Protein AF-X1FHC7-F1 (afdb_monomer_lite)

Radius of gyration: 17.73 Å; chains: 1; bounding box: 40×31×59 Å

pLDDT: mean 90.43, std 9.81, range [46.28, 97.62]

Sequence (120 aa):
MEGYITETAITAEEALDKCEDRKFNVAIVDLKLPRKDGIWLLEKLNEIKSKIPVIIITNHPSIETAVQSIKKGAYDYLTKPVNFEELGLIIKKIIERQTLIAENILLRKQLKDKYSPKNI

InterPro domains:
  IPR001789 Signal transduction response regulator, receiver domain [PF00072] (2-88)
  IPR001789 Signal transduction response regulator, receiver domain [PS50110] (1-95)
  IPR001789 Signal transduction response regulator, receiver domain [SM00448] (1-91)
  IPR011006 CheY-like superfamily [SSF52172] (2-112)
  IPR050595 Bacterial response regulator [PTHR44591] (2-99)

Organism: NCBI:txid412755

Structure (mmCIF, N/CA/C/O backbone):
data_AF-X1FHC7-F1
#
_entry.id   AF-X1FHC7-F1
#
loop_
_atom_site.group_PDB
_atom_site.id
_atom_site.type_symbol
_atom_site.label_atom_id
_atom_site.label_alt_id
_atom_site.label_comp_id
_atom_site.label_asym_id
_atom_site.label_entity_id
_atom_site.label_seq_id
_atom_site.pdbx_PDB_ins_code
_atom_site.Cartn_x
_atom_site.Cartn_y
_atom_site.Cartn_z
_atom_site.occupancy
_atom_site.B_iso_or_equiv
_atom_site.auth_seq_id
_atom_site.auth_comp_id
_atom_site.auth_asym_id
_atom_site.auth_atom_id
_atom_site.pdbx_PDB_model_num
ATOM 1 N N . MET A 1 1 ? 0.853 -15.906 1.267 1.00 57.03 1 MET A N 1
ATOM 2 C CA . MET A 1 1 ? -0.514 -15.331 1.246 1.00 57.03 1 MET A CA 1
ATOM 3 C C . MET A 1 1 ? -1.543 -16.242 1.912 1.00 57.03 1 MET A C 1
ATOM 5 O O . MET A 1 1 ? -2.714 -15.890 1.929 1.00 57.03 1 MET A O 1
ATOM 9 N N . GLU A 1 2 ? -1.140 -17.374 2.499 1.00 53.91 2 GLU A N 1
ATOM 10 C CA . GLU A 1 2 ? -2.043 -18.158 3.343 1.00 53.91 2 GLU A CA 1
ATOM 11 C C . GLU A 1 2 ? -2.536 -17.293 4.513 1.00 53.91 2 GLU A C 1
ATOM 13 O O . GLU A 1 2 ? -1.742 -16.619 5.168 1.00 53.91 2 GLU A O 1
ATOM 18 N N . GLY A 1 3 ? -3.855 -17.256 4.712 1.00 76.81 3 GLY A N 1
ATOM 19 C CA . GLY A 1 3 ? -4.499 -16.519 5.803 1.00 76.81 3 GLY A CA 1
ATOM 20 C C . GLY A 1 3 ? -5.039 -15.123 5.469 1.00 76.81 3 GLY A C 1
ATOM 21 O O . GLY A 1 3 ? -5.684 -14.534 6.332 1.00 76.81 3 GLY A O 1
ATOM 22 N N . TYR A 1 4 ? -4.849 -14.598 4.251 1.00 85.69 4 TYR A N 1
ATOM 23 C CA . TYR A 1 4 ? -5.435 -13.314 3.834 1.00 85.69 4 TYR A CA 1
ATOM 24 C C . TYR A 1 4 ? -6.478 -13.492 2.731 1.00 85.69 4 TYR A C 1
ATOM 26 O O . TYR A 1 4 ? -6.286 -14.275 1.803 1.00 85.69 4 TYR A O 1
ATOM 34 N N . ILE A 1 5 ? -7.561 -12.717 2.808 1.00 91.38 5 ILE A N 1
ATOM 35 C CA . ILE A 1 5 ? -8.520 -12.578 1.710 1.00 91.38 5 ILE A CA 1
ATOM 36 C C . ILE A 1 5 ? -7.916 -11.599 0.707 1.00 91.38 5 ILE A C 1
ATOM 38 O O . ILE A 1 5 ? -7.560 -10.478 1.073 1.00 91.38 5 ILE A O 1
ATOM 42 N N . THR A 1 6 ? -7.777 -12.027 -0.543 1.00 92.56 6 THR A N 1
ATOM 43 C CA . THR A 1 6 ? -7.182 -11.218 -1.604 1.00 92.56 6 THR A CA 1
ATOM 44 C C . THR A 1 6 ? -8.180 -10.978 -2.723 1.00 92.56 6 THR A C 1
ATOM 46 O O . THR A 1 6 ? -8.975 -11.844 -3.083 1.00 92.56 6 THR A O 1
ATOM 49 N N . GLU A 1 7 ? -8.106 -9.785 -3.297 1.00 95.19 7 GLU A N 1
ATOM 50 C CA . GLU A 1 7 ? -8.741 -9.459 -4.565 1.00 95.19 7 GLU A CA 1
ATOM 51 C C . GLU A 1 7 ? -7.667 -8.932 -5.512 1.00 95.19 7 GLU A C 1
ATOM 53 O O . GLU A 1 7 ? -6.666 -8.356 -5.083 1.00 95.19 7 GLU A O 1
ATOM 58 N N . THR A 1 8 ? -7.857 -9.164 -6.807 1.00 95.38 8 THR A N 1
ATOM 59 C CA . THR A 1 8 ? -6.927 -8.715 -7.847 1.00 95.38 8 THR A CA 1
ATOM 60 C C . THR A 1 8 ? -7.607 -7.688 -8.731 1.00 95.38 8 THR A C 1
ATOM 62 O O . THR A 1 8 ? -8.821 -7.733 -8.895 1.00 95.38 8 THR A O 1
ATOM 65 N N . ALA A 1 9 ? -6.840 -6.759 -9.284 1.00 94.81 9 ALA A N 1
ATOM 66 C CA . ALA A 1 9 ? -7.297 -5.818 -10.296 1.00 94.81 9 ALA A CA 1
ATOM 67 C C . ALA A 1 9 ? -6.212 -5.714 -11.368 1.00 94.81 9 ALA A C 1
ATOM 69 O O . ALA A 1 9 ? -5.021 -5.723 -11.045 1.00 94.81 9 ALA A O 1
ATOM 70 N N . ILE A 1 10 ? -6.614 -5.651 -12.635 1.00 93.06 10 ILE A N 1
ATOM 71 C CA . ILE A 1 10 ? -5.680 -5.592 -13.771 1.00 93.06 10 ILE A CA 1
ATOM 72 C C . ILE A 1 10 ? -5.442 -4.162 -14.269 1.00 93.06 10 ILE A C 1
ATOM 74 O O . ILE A 1 10 ? -4.482 -3.917 -15.003 1.00 93.06 10 ILE A O 1
ATOM 78 N N . THR A 1 11 ? -6.288 -3.211 -13.866 1.00 93.31 11 THR A N 1
ATOM 79 C CA . THR A 1 11 ? -6.141 -1.783 -14.169 1.00 93.31 11 THR A CA 1
ATOM 80 C C . THR A 1 11 ? -6.257 -0.931 -12.910 1.00 93.31 11 THR A C 1
ATOM 82 O O . THR A 1 11 ? -6.770 -1.370 -11.879 1.00 93.31 11 THR A O 1
ATOM 85 N N . ALA A 1 12 ? -5.771 0.309 -12.995 1.00 93.12 12 ALA A N 1
ATOM 86 C CA . ALA A 1 12 ? -5.884 1.259 -11.895 1.00 93.12 12 ALA A CA 1
ATOM 87 C C . ALA A 1 12 ? -7.349 1.622 -11.610 1.00 93.12 12 ALA A C 1
ATOM 89 O O . ALA A 1 12 ? -7.726 1.775 -10.455 1.00 93.12 12 ALA A O 1
ATOM 90 N N . GLU A 1 13 ? -8.171 1.724 -12.654 1.00 93.44 13 GLU A N 1
ATOM 91 C CA . GLU A 1 13 ? -9.596 2.031 -12.550 1.00 93.44 13 GLU A CA 1
ATOM 92 C C . GLU A 1 13 ? -10.356 0.921 -11.812 1.00 93.44 13 GLU A C 1
ATOM 94 O O . GLU A 1 13 ? -11.043 1.206 -10.839 1.00 93.44 13 GLU A O 1
ATOM 99 N N . GLU A 1 14 ? -10.137 -0.350 -12.172 1.00 94.62 14 GLU A N 1
ATOM 100 C CA . GLU A 1 14 ? -10.765 -1.482 -11.475 1.00 94.62 14 GLU A CA 1
ATOM 101 C C . GLU A 1 14 ? -10.351 -1.539 -9.994 1.00 94.62 14 GLU A C 1
ATOM 103 O O . GLU A 1 14 ? -11.154 -1.876 -9.123 1.00 94.62 14 GLU A O 1
ATOM 108 N N . ALA A 1 15 ? -9.092 -1.203 -9.689 1.00 94.44 15 ALA A N 1
ATOM 109 C CA . ALA A 1 15 ? -8.617 -1.140 -8.311 1.00 94.44 15 ALA A CA 1
ATOM 110 C C . ALA A 1 15 ? -9.332 -0.042 -7.506 1.00 94.44 15 ALA A C 1
ATOM 112 O O . ALA A 1 15 ? -9.651 -0.260 -6.336 1.00 94.44 15 ALA A O 1
ATOM 113 N N . LEU A 1 16 ? -9.589 1.118 -8.121 1.00 93.12 16 LEU A N 1
ATOM 114 C CA . LEU A 1 16 ? -10.313 2.222 -7.491 1.00 93.12 16 LEU A CA 1
ATOM 115 C C . LEU A 1 16 ? -11.778 1.860 -7.248 1.00 93.12 16 LEU A C 1
ATOM 117 O O . LEU A 1 16 ? -12.220 1.994 -6.110 1.00 93.12 16 LEU A O 1
ATOM 121 N N . ASP A 1 17 ? -12.471 1.312 -8.248 1.00 93.88 17 ASP A N 1
ATOM 122 C CA . ASP A 1 17 ? -13.872 0.882 -8.124 1.00 93.88 17 ASP A CA 1
ATOM 123 C C . ASP A 1 17 ? -14.040 -0.094 -6.943 1.00 93.88 17 ASP A C 1
ATOM 125 O O . ASP A 1 17 ? -14.895 0.080 -6.074 1.00 93.88 17 ASP A O 1
ATOM 129 N N . LYS A 1 18 ? -13.136 -1.077 -6.818 1.00 94.62 18 LYS A N 1
ATOM 130 C CA . LYS A 1 18 ? -13.147 -2.016 -5.683 1.00 94.62 18 LYS A CA 1
ATOM 131 C C . LYS A 1 18 ? -12.915 -1.327 -4.341 1.00 94.62 18 LYS A C 1
ATOM 133 O O . LYS A 1 18 ? -13.526 -1.718 -3.346 1.00 94.62 18 LYS A O 1
ATOM 138 N N . CYS A 1 19 ? -12.028 -0.333 -4.287 1.00 92.56 19 CYS A N 1
ATOM 139 C CA . CYS A 1 19 ? -11.729 0.413 -3.061 1.00 92.56 19 CYS A CA 1
ATOM 140 C C . CYS A 1 19 ? -12.854 1.371 -2.638 1.00 92.56 19 CYS A C 1
ATOM 142 O O . CYS A 1 19 ? -12.883 1.784 -1.476 1.00 92.56 19 CYS A O 1
ATOM 144 N N . GLU A 1 20 ? -13.761 1.736 -3.546 1.00 89.31 20 GLU A N 1
ATOM 145 C CA . GLU A 1 20 ? -14.975 2.483 -3.207 1.00 89.31 20 GLU A CA 1
ATOM 146 C C . GLU A 1 20 ? -16.030 1.569 -2.571 1.00 89.31 20 GLU A C 1
ATOM 148 O O . GLU A 1 20 ? -16.624 1.928 -1.549 1.00 89.31 20 GLU A O 1
ATOM 153 N N . ASP A 1 21 ? -16.193 0.358 -3.106 1.00 89.56 21 ASP A N 1
ATOM 154 C CA . ASP A 1 21 ? -17.178 -0.615 -2.626 1.00 89.56 21 ASP A CA 1
ATOM 155 C C . ASP A 1 21 ? -16.755 -1.328 -1.334 1.00 89.56 21 ASP A C 1
ATOM 157 O O . ASP A 1 21 ? -17.592 -1.746 -0.524 1.00 89.56 21 ASP A O 1
ATOM 161 N N . ARG A 1 22 ? -15.446 -1.525 -1.138 1.00 88.81 22 ARG A N 1
ATOM 162 C CA . ARG A 1 22 ? -14.893 -2.366 -0.069 1.00 88.81 22 ARG A CA 1
ATOM 163 C C . ARG A 1 22 ? -13.690 -1.720 0.596 1.00 88.81 22 ARG A C 1
ATOM 165 O O . ARG A 1 22 ? -12.940 -0.947 0.012 1.00 88.81 22 ARG A O 1
ATOM 172 N N . LYS A 1 23 ? -13.470 -2.090 1.857 1.00 90.38 23 LYS A N 1
ATOM 173 C CA . LYS A 1 23 ? -12.281 -1.671 2.603 1.00 90.38 23 LYS A CA 1
ATOM 174 C C . LYS A 1 23 ? -11.176 -2.700 2.455 1.00 90.38 23 LYS A C 1
ATOM 176 O O . LYS A 1 23 ? -11.389 -3.874 2.741 1.00 90.38 23 LYS A O 1
ATOM 181 N N . PHE A 1 24 ? -9.985 -2.220 2.121 1.00 94.19 24 PHE A N 1
ATOM 182 C CA . PHE A 1 24 ? -8.768 -3.019 2.084 1.00 94.19 24 PHE A CA 1
ATOM 183 C C . PHE A 1 24 ? -7.804 -2.577 3.178 1.00 94.19 24 PHE A C 1
ATOM 185 O O . PHE A 1 24 ? -7.687 -1.392 3.491 1.00 94.19 24 PHE A O 1
ATOM 192 N N . ASN A 1 25 ? -7.095 -3.542 3.756 1.00 94.19 25 ASN A N 1
ATOM 193 C CA . ASN A 1 25 ? -6.083 -3.266 4.769 1.00 94.19 25 ASN A CA 1
ATOM 194 C C . ASN A 1 25 ? -4.718 -2.932 4.166 1.00 94.19 25 ASN A C 1
ATOM 196 O O . ASN A 1 25 ? -3.952 -2.195 4.780 1.00 94.19 25 ASN A O 1
ATOM 200 N N . VAL A 1 26 ? -4.409 -3.483 2.993 1.00 95.50 26 VAL A N 1
ATOM 201 C CA . VAL A 1 26 ? -3.148 -3.283 2.274 1.00 95.50 26 VAL A CA 1
ATOM 202 C C . VAL A 1 26 ? -3.445 -3.327 0.782 1.00 95.50 26 VAL A C 1
ATOM 204 O O . VAL A 1 26 ? -4.197 -4.194 0.339 1.00 95.50 26 VAL A O 1
ATOM 207 N N . ALA A 1 27 ? -2.836 -2.430 0.013 1.00 96.50 27 ALA A N 1
ATOM 208 C CA . ALA A 1 27 ? -2.813 -2.501 -1.441 1.00 96.50 27 ALA A CA 1
ATOM 209 C C . ALA A 1 27 ? -1.401 -2.855 -1.912 1.00 96.50 27 ALA A C 1
ATOM 211 O O . ALA A 1 27 ? -0.419 -2.288 -1.438 1.00 96.50 27 ALA A O 1
ATOM 212 N N . ILE A 1 28 ? -1.301 -3.786 -2.855 1.00 96.50 28 ILE A N 1
ATOM 213 C CA . ILE A 1 28 ? -0.045 -4.152 -3.506 1.00 96.50 28 ILE A CA 1
ATOM 214 C C . ILE A 1 28 ? -0.176 -3.744 -4.967 1.00 96.50 28 ILE A C 1
ATOM 216 O O . ILE A 1 28 ? -1.041 -4.259 -5.672 1.00 96.50 28 ILE A O 1
ATOM 220 N N . VAL A 1 29 ? 0.648 -2.799 -5.405 1.00 96.31 29 VAL A N 1
ATOM 221 C CA . VAL A 1 29 ? 0.476 -2.115 -6.690 1.00 96.31 29 VAL A CA 1
ATOM 222 C C . VAL A 1 29 ? 1.732 -2.281 -7.532 1.00 96.31 29 VAL A C 1
ATOM 224 O O . VAL A 1 29 ? 2.835 -2.000 -7.069 1.00 96.31 29 VAL A O 1
ATOM 227 N N . ASP A 1 30 ? 1.573 -2.724 -8.781 1.00 95.50 30 ASP A N 1
ATOM 228 C CA . ASP A 1 30 ? 2.674 -2.666 -9.742 1.00 95.50 30 ASP A CA 1
ATOM 229 C C . ASP A 1 30 ? 2.950 -1.204 -10.116 1.00 95.50 30 ASP A C 1
ATOM 231 O O . ASP A 1 30 ? 2.018 -0.453 -10.405 1.00 95.50 30 ASP A O 1
ATOM 235 N N . LEU A 1 31 ? 4.217 -0.793 -10.138 1.00 94.50 31 LEU A N 1
ATOM 236 C CA . LEU A 1 31 ? 4.607 0.536 -10.606 1.00 94.50 31 LEU A CA 1
ATOM 237 C C . LEU A 1 31 ? 4.196 0.764 -12.068 1.00 94.50 31 LEU A C 1
ATOM 239 O O . LEU A 1 31 ? 3.860 1.879 -12.452 1.00 94.50 31 LEU A O 1
ATOM 243 N N . LYS A 1 32 ? 4.218 -0.280 -12.900 1.00 90.62 32 LYS A N 1
ATOM 244 C CA . LYS A 1 32 ? 3.900 -0.176 -14.323 1.00 90.62 32 LYS A CA 1
ATOM 245 C C . LYS A 1 32 ? 2.558 -0.839 -14.610 1.00 90.62 32 LYS A C 1
ATOM 247 O O . LYS A 1 32 ? 2.492 -2.040 -14.863 1.00 90.62 32 LYS A O 1
ATOM 252 N N . LEU A 1 33 ? 1.493 -0.041 -14.611 1.00 87.38 33 LEU A N 1
ATOM 253 C CA . LEU A 1 33 ? 0.152 -0.494 -14.979 1.00 87.38 33 LEU A CA 1
ATOM 254 C C . LEU A 1 33 ? -0.150 -0.203 -16.459 1.00 87.38 33 LEU A C 1
ATOM 256 O O . LEU A 1 33 ? 0.470 0.665 -17.085 1.00 87.38 33 LEU A O 1
ATOM 260 N N . PRO A 1 34 ? -1.126 -0.904 -17.059 1.00 82.12 34 PRO A N 1
ATOM 261 C CA . PRO A 1 34 ? -1.672 -0.503 -18.346 1.00 82.12 34 PRO A CA 1
ATOM 262 C C . PRO A 1 34 ? -2.287 0.899 -18.239 1.00 82.12 34 PRO A C 1
ATOM 264 O O . PRO A 1 34 ? -3.123 1.145 -17.376 1.00 82.12 34 PRO A O 1
ATOM 267 N N . ARG A 1 35 ? -1.903 1.813 -19.141 1.00 81.56 35 ARG A N 1
ATOM 268 C CA . ARG A 1 35 ? -2.451 3.184 -19.293 1.00 81.56 35 ARG A CA 1
ATOM 269 C C . ARG A 1 35 ? -2.180 4.174 -18.146 1.00 81.56 35 ARG A C 1
ATOM 271 O O . ARG A 1 35 ? -2.293 5.376 -18.385 1.00 81.56 35 ARG A O 1
ATOM 278 N N . LYS A 1 36 ? -1.820 3.717 -16.945 1.00 84.31 36 LYS A N 1
ATOM 279 C CA . LYS A 1 36 ? -1.556 4.548 -15.756 1.00 84.31 36 LYS A CA 1
ATOM 280 C C . LYS A 1 36 ? -0.262 4.125 -15.057 1.00 84.31 36 LYS A C 1
ATOM 282 O O . LYS A 1 36 ? 0.214 3.011 -15.234 1.00 84.31 36 LYS A O 1
ATOM 287 N N . ASP A 1 37 ? 0.297 5.023 -14.257 1.00 89.62 37 ASP A N 1
ATOM 288 C CA . ASP A 1 37 ? 1.446 4.742 -13.387 1.00 89.62 37 ASP A CA 1
ATOM 289 C C . ASP A 1 37 ? 0.948 4.239 -12.016 1.00 89.62 37 ASP A C 1
ATOM 291 O O . ASP A 1 37 ? -0.061 4.726 -11.500 1.00 89.62 37 ASP A O 1
ATOM 295 N N . GLY A 1 38 ? 1.640 3.283 -11.402 1.00 92.56 38 GLY A N 1
ATOM 296 C CA . GLY A 1 38 ? 1.359 2.836 -10.038 1.00 92.56 38 GLY A CA 1
ATOM 297 C C . GLY A 1 38 ? 1.501 3.952 -8.996 1.00 92.56 38 GLY A C 1
ATOM 298 O O . GLY A 1 38 ? 0.759 3.961 -8.015 1.00 92.56 38 GLY A O 1
ATOM 299 N N . ILE A 1 39 ? 2.368 4.947 -9.228 1.00 94.00 39 ILE A N 1
ATOM 300 C CA . ILE A 1 39 ? 2.460 6.148 -8.375 1.00 94.00 39 ILE A CA 1
ATOM 301 C C . ILE A 1 39 ? 1.193 7.002 -8.493 1.00 94.00 39 ILE A C 1
ATOM 303 O O . ILE A 1 39 ? 0.726 7.551 -7.497 1.00 94.00 39 ILE A O 1
ATOM 307 N N . TRP A 1 40 ? 0.593 7.084 -9.682 1.00 95.25 40 TRP A N 1
ATOM 308 C CA . TRP A 1 40 ? -0.684 7.779 -9.855 1.00 95.25 40 TRP A CA 1
ATOM 309 C C . TRP A 1 40 ? -1.800 7.079 -9.066 1.00 95.25 40 TRP A C 1
ATOM 311 O O . TRP A 1 40 ? -2.594 7.737 -8.393 1.00 95.25 40 TRP A O 1
ATOM 321 N N . LEU A 1 41 ? -1.835 5.741 -9.093 1.00 95.38 41 LEU A N 1
ATOM 322 C CA . LEU A 1 41 ? -2.797 4.971 -8.302 1.00 95.38 41 LEU A CA 1
ATOM 323 C C . LEU A 1 41 ? -2.561 5.152 -6.794 1.00 95.38 41 LEU A C 1
ATOM 325 O O . LEU A 1 41 ? -3.518 5.352 -6.054 1.00 95.38 41 LEU A O 1
ATOM 329 N N . LEU A 1 42 ? -1.305 5.146 -6.340 1.00 95.88 42 LEU A N 1
ATOM 330 C CA . LEU A 1 42 ? -0.930 5.451 -4.955 1.00 95.88 42 LEU A CA 1
ATOM 331 C C . LEU A 1 42 ? -1.504 6.795 -4.487 1.00 95.88 42 LEU A C 1
ATOM 333 O O . LEU A 1 42 ? -2.097 6.867 -3.412 1.00 95.88 42 LEU A O 1
ATOM 337 N N . GLU A 1 43 ? -1.346 7.853 -5.285 1.00 94.25 43 GLU A N 1
ATOM 338 C CA . GLU A 1 43 ? -1.892 9.172 -4.951 1.00 94.25 43 GLU A CA 1
ATOM 339 C C . GLU A 1 43 ? -3.414 9.122 -4.802 1.00 94.25 43 GLU A C 1
ATOM 341 O O . GLU A 1 43 ? -3.951 9.621 -3.814 1.00 94.25 43 GLU A O 1
ATOM 346 N N . LYS A 1 44 ? -4.106 8.445 -5.726 1.00 93.94 44 LYS A N 1
ATOM 347 C CA . LYS A 1 44 ? -5.563 8.295 -5.669 1.00 93.94 44 LYS A CA 1
ATOM 348 C C . LYS A 1 44 ? -6.020 7.494 -4.455 1.00 93.94 44 LYS A C 1
ATOM 350 O O . LYS A 1 44 ? -6.928 7.929 -3.756 1.00 93.94 44 LYS A O 1
ATOM 355 N N . LEU A 1 45 ? -5.357 6.385 -4.134 1.00 93.62 45 LEU A N 1
ATOM 356 C CA . LEU A 1 45 ? -5.667 5.584 -2.944 1.00 93.62 45 LEU A CA 1
ATOM 357 C C . LEU A 1 45 ? -5.435 6.359 -1.635 1.00 93.62 45 LEU A C 1
ATOM 359 O O . LEU A 1 45 ? -6.150 6.139 -0.655 1.00 93.62 45 LEU A O 1
ATOM 363 N N . ASN A 1 46 ? -4.488 7.301 -1.621 1.00 90.12 46 ASN A N 1
ATOM 364 C CA . ASN A 1 46 ? -4.237 8.182 -0.479 1.00 90.12 46 ASN A CA 1
ATOM 365 C C . ASN A 1 46 ? -5.294 9.285 -0.302 1.00 90.12 46 ASN A C 1
ATOM 367 O O . ASN A 1 46 ? -5.480 9.775 0.817 1.00 90.12 46 ASN A O 1
ATOM 371 N N . GLU A 1 47 ? -5.993 9.667 -1.373 1.00 90.12 47 GLU A N 1
ATOM 372 C CA . GLU A 1 47 ? -7.123 10.605 -1.331 1.00 90.12 47 GLU A CA 1
ATOM 373 C C . GLU A 1 47 ? -8.399 9.950 -0.765 1.00 90.12 47 GLU A C 1
ATOM 375 O O . GLU A 1 47 ? -9.259 10.642 -0.213 1.00 90.12 47 GLU A O 1
ATOM 380 N N . ILE A 1 48 ? -8.517 8.618 -0.829 1.00 88.00 48 ILE A N 1
ATOM 381 C CA . ILE A 1 48 ? -9.670 7.885 -0.292 1.00 88.00 48 ILE A CA 1
ATOM 382 C C . ILE A 1 48 ? -9.670 7.946 1.244 1.00 88.00 48 ILE A C 1
ATOM 384 O O . ILE A 1 48 ? -8.650 7.767 1.915 1.00 88.00 48 ILE A O 1
ATOM 388 N N . LYS A 1 49 ? -10.858 8.120 1.840 1.00 75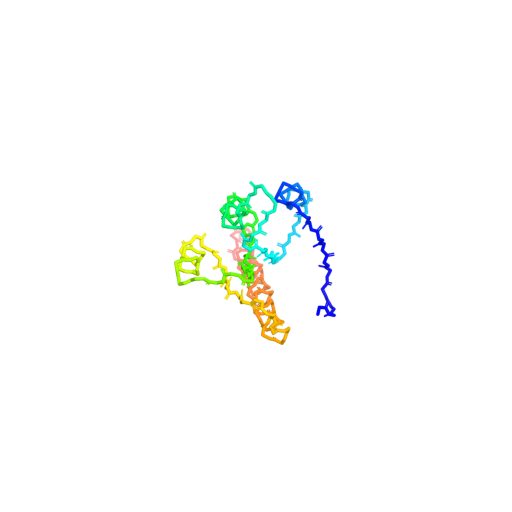.31 49 LYS A N 1
ATOM 389 C CA . LYS A 1 49 ? -11.059 8.257 3.298 1.00 75.31 49 LYS A CA 1
ATOM 390 C C . LYS A 1 49 ? -10.432 7.127 4.128 1.00 75.31 49 LYS A C 1
ATOM 392 O O . LYS A 1 49 ? -10.050 7.358 5.273 1.00 75.31 49 LYS A O 1
ATOM 397 N N . SER A 1 50 ? -10.346 5.917 3.573 1.00 74.00 50 SER A N 1
ATOM 398 C CA . SER A 1 50 ? -9.807 4.743 4.268 1.00 74.00 50 SER A CA 1
ATOM 399 C C . SER A 1 50 ? -8.273 4.715 4.355 1.00 74.00 50 SER A C 1
ATOM 401 O O . SER A 1 50 ? -7.771 3.881 5.104 1.00 74.00 50 SER A O 1
ATOM 403 N N . LYS A 1 51 ? -7.550 5.596 3.634 1.00 80.19 51 LYS A N 1
ATOM 404 C CA . LYS A 1 51 ? -6.074 5.711 3.601 1.00 80.19 51 LYS A CA 1
ATOM 405 C C . LYS A 1 51 ? -5.363 4.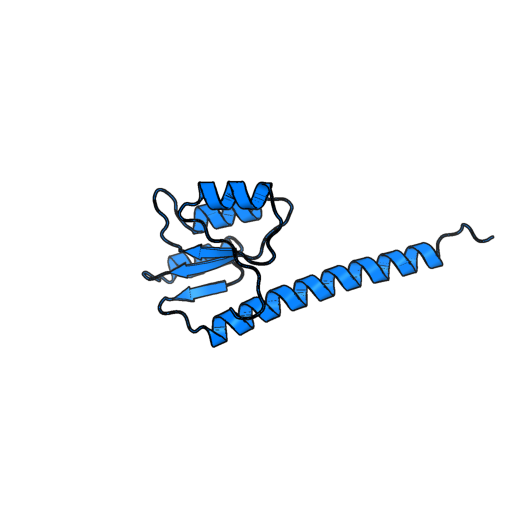359 3.675 1.00 80.19 51 LYS A C 1
ATOM 407 O O . LYS A 1 51 ? -4.772 4.000 4.694 1.00 80.19 51 LYS A O 1
ATOM 412 N N . ILE A 1 52 ? -5.475 3.603 2.591 1.00 93.12 52 ILE A N 1
ATOM 413 C CA . ILE A 1 52 ? -4.968 2.235 2.503 1.00 93.12 52 ILE A CA 1
ATOM 414 C C . ILE A 1 52 ? -3.436 2.288 2.372 1.00 93.12 52 ILE A C 1
ATOM 416 O O . ILE A 1 52 ? -2.943 2.938 1.455 1.00 93.12 52 ILE A O 1
ATOM 420 N N . PRO A 1 53 ? -2.659 1.618 3.242 1.00 95.19 53 PRO A N 1
ATOM 421 C CA . PRO A 1 53 ? -1.221 1.465 3.049 1.00 95.19 53 PRO A CA 1
ATOM 422 C C . PRO A 1 53 ? -0.916 0.756 1.726 1.00 95.19 53 PRO A C 1
ATOM 424 O O . PRO A 1 53 ? -1.405 -0.349 1.483 1.00 95.19 53 PRO A O 1
ATOM 427 N N . VAL A 1 54 ? -0.098 1.388 0.886 1.00 97.25 54 VAL A N 1
ATOM 428 C CA . VAL A 1 54 ? 0.238 0.888 -0.453 1.00 97.25 54 VAL A CA 1
ATOM 429 C C . VAL A 1 54 ? 1.689 0.423 -0.499 1.00 97.25 54 VAL A C 1
ATOM 431 O O . VAL A 1 54 ? 2.592 1.177 -0.147 1.00 97.25 54 VAL A O 1
ATOM 434 N N . ILE A 1 55 ? 1.920 -0.796 -0.972 1.00 97.62 55 ILE A N 1
ATOM 435 C CA . ILE A 1 55 ? 3.244 -1.340 -1.277 1.00 97.62 55 ILE A CA 1
ATOM 436 C C . ILE A 1 55 ? 3.422 -1.294 -2.794 1.00 97.62 55 ILE A C 1
ATOM 438 O O . ILE A 1 55 ? 2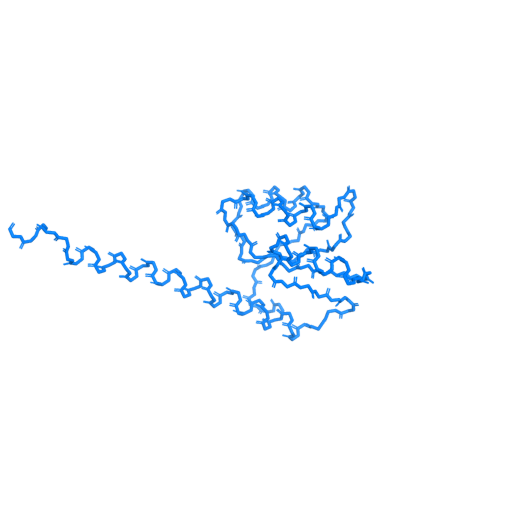.632 -1.897 -3.524 1.00 97.62 55 ILE A O 1
ATOM 442 N N . ILE A 1 56 ? 4.449 -0.592 -3.268 1.00 97.31 56 ILE A N 1
ATOM 443 C CA . ILE A 1 56 ? 4.797 -0.557 -4.692 1.00 97.31 56 ILE A CA 1
ATOM 444 C C . ILE A 1 56 ? 5.707 -1.736 -5.020 1.00 97.31 56 ILE A C 1
ATOM 446 O O . ILE A 1 56 ? 6.631 -2.040 -4.272 1.00 97.31 56 ILE A O 1
ATOM 450 N N . ILE A 1 57 ? 5.463 -2.391 -6.151 1.00 96.50 57 ILE A N 1
ATOM 451 C CA . ILE A 1 57 ? 6.272 -3.498 -6.656 1.00 96.50 57 ILE A CA 1
ATOM 452 C C . ILE A 1 57 ? 6.639 -3.232 -8.121 1.00 96.50 57 ILE A C 1
ATOM 454 O O . ILE A 1 57 ? 5.785 -2.821 -8.895 1.00 96.50 57 ILE A O 1
ATOM 458 N N . THR A 1 58 ? 7.876 -3.490 -8.559 1.00 95.31 58 THR A N 1
ATOM 459 C CA . THR A 1 58 ? 8.254 -3.270 -9.973 1.00 95.31 58 THR A CA 1
ATOM 460 C C . THR A 1 58 ? 9.327 -4.219 -10.507 1.00 95.31 58 THR A C 1
ATOM 462 O O . THR A 1 58 ? 10.192 -4.672 -9.764 1.00 95.31 58 THR A O 1
ATOM 465 N N . ASN A 1 59 ? 9.308 -4.475 -11.821 1.00 95.00 59 ASN A N 1
ATOM 466 C CA . ASN A 1 59 ? 10.415 -5.096 -12.572 1.00 95.00 59 ASN A CA 1
ATOM 467 C C . ASN A 1 59 ? 11.470 -4.075 -13.053 1.00 95.00 59 ASN A C 1
ATOM 469 O O . ASN A 1 59 ? 12.526 -4.466 -13.541 1.00 95.00 59 ASN A O 1
ATOM 473 N N . HIS A 1 60 ? 11.186 -2.772 -12.961 1.00 90.12 60 HIS A N 1
ATOM 474 C CA . HIS A 1 60 ? 12.053 -1.700 -13.461 1.00 90.12 60 HIS A CA 1
ATOM 475 C C . HIS A 1 60 ? 12.334 -0.680 -12.355 1.00 90.12 60 HIS A C 1
ATOM 477 O O . HIS A 1 60 ? 11.776 0.420 -12.381 1.00 90.12 60 HIS A O 1
ATOM 483 N N . PRO A 1 61 ? 13.141 -1.048 -11.346 1.00 93.19 61 PRO A N 1
ATOM 484 C CA . PRO A 1 61 ? 13.411 -0.154 -10.241 1.00 93.19 61 PRO A CA 1
ATOM 485 C C . PRO A 1 61 ? 14.366 0.968 -10.629 1.00 93.19 61 PRO A C 1
ATOM 487 O O . PRO A 1 61 ? 15.303 0.780 -11.403 1.00 93.19 61 PRO A O 1
ATOM 490 N N . SER A 1 62 ? 14.157 2.137 -10.033 1.00 94.38 62 SER A N 1
ATOM 491 C CA . SER A 1 62 ? 15.115 3.238 -10.063 1.00 94.38 62 SER A CA 1
ATOM 492 C C . SER A 1 62 ? 15.117 3.963 -8.721 1.00 94.38 62 SER A C 1
ATOM 494 O O . SER A 1 62 ? 14.115 3.964 -8.004 1.00 94.38 62 SER A O 1
ATOM 496 N N . ILE A 1 63 ? 16.234 4.614 -8.387 1.00 94.88 63 ILE A N 1
ATOM 497 C CA . ILE A 1 63 ? 16.328 5.441 -7.173 1.00 94.88 63 ILE A CA 1
ATOM 498 C C . ILE A 1 63 ? 15.243 6.525 -7.193 1.00 94.88 63 ILE A C 1
ATOM 500 O O . ILE A 1 63 ? 14.594 6.774 -6.182 1.00 94.88 63 ILE A O 1
ATOM 504 N N . GLU A 1 64 ? 15.011 7.131 -8.357 1.00 95.50 64 GLU A N 1
ATOM 505 C CA . GLU A 1 64 ? 14.003 8.173 -8.541 1.00 95.50 64 GLU A CA 1
ATOM 506 C C . GLU A 1 64 ? 12.590 7.668 -8.228 1.00 95.50 64 GLU A C 1
ATOM 508 O O . GLU A 1 64 ? 11.896 8.274 -7.412 1.00 95.50 64 GLU A O 1
ATOM 513 N N . THR A 1 65 ? 12.186 6.526 -8.796 1.00 94.62 65 THR A N 1
ATOM 514 C CA . THR A 1 65 ? 10.839 5.970 -8.578 1.00 94.62 65 THR A CA 1
ATOM 515 C C . THR A 1 65 ? 10.642 5.487 -7.145 1.00 94.62 65 THR A C 1
ATOM 517 O O . THR A 1 65 ? 9.561 5.684 -6.587 1.00 94.62 65 THR A O 1
ATOM 520 N N . ALA A 1 66 ? 11.676 4.928 -6.511 1.00 94.56 66 ALA A N 1
ATOM 521 C CA . ALA A 1 66 ? 11.635 4.553 -5.101 1.00 94.56 66 ALA A CA 1
ATOM 522 C C . ALA A 1 66 ? 11.448 5.789 -4.205 1.00 94.56 66 ALA A C 1
ATOM 524 O O . ALA A 1 66 ? 10.503 5.856 -3.419 1.00 94.56 66 ALA A O 1
ATOM 525 N N . VAL A 1 67 ? 12.286 6.818 -4.378 1.00 96.12 67 VAL A N 1
ATOM 526 C CA . VAL A 1 67 ? 12.191 8.072 -3.612 1.00 96.12 67 VAL A CA 1
ATOM 527 C C . VAL A 1 67 ? 10.845 8.757 -3.835 1.00 96.12 67 VAL A C 1
ATOM 529 O O . VAL A 1 67 ? 10.232 9.227 -2.876 1.00 96.12 67 VAL A O 1
ATOM 532 N N . GLN A 1 68 ? 10.366 8.812 -5.078 1.00 95.69 68 GLN A N 1
ATOM 533 C CA . GLN A 1 68 ? 9.074 9.407 -5.404 1.00 95.69 68 GLN A CA 1
ATOM 534 C C . GLN A 1 68 ? 7.927 8.645 -4.735 1.00 95.69 68 GLN A C 1
ATOM 536 O O . GLN A 1 68 ? 7.090 9.276 -4.094 1.00 95.69 68 GLN A O 1
ATOM 541 N N . SER A 1 69 ? 7.919 7.312 -4.812 1.00 95.81 69 SER A N 1
ATOM 542 C CA . SER A 1 69 ? 6.890 6.471 -4.186 1.00 95.81 69 SER A CA 1
ATOM 543 C C . SER A 1 69 ? 6.820 6.705 -2.675 1.00 95.81 69 SER A C 1
ATOM 545 O O . SER A 1 69 ? 5.745 6.975 -2.139 1.00 95.81 69 SER A O 1
ATOM 547 N N . ILE A 1 70 ? 7.968 6.702 -1.988 1.00 95.50 70 ILE A N 1
ATOM 548 C CA . ILE A 1 70 ? 8.033 6.944 -0.539 1.00 95.50 70 ILE A CA 1
ATOM 549 C C . ILE A 1 70 ? 7.574 8.365 -0.190 1.00 95.50 70 ILE A C 1
ATOM 551 O O . ILE A 1 70 ? 6.747 8.547 0.703 1.00 95.50 70 ILE A O 1
ATOM 555 N N . LYS A 1 71 ? 8.029 9.388 -0.929 1.00 95.69 71 LYS A N 1
ATOM 556 C CA . LYS A 1 71 ? 7.585 10.781 -0.723 1.00 95.69 71 LYS A CA 1
ATOM 557 C C . LYS A 1 71 ? 6.079 10.960 -0.918 1.00 95.69 71 LYS A C 1
ATOM 559 O O . LYS A 1 71 ? 5.483 11.821 -0.277 1.00 95.69 71 LYS A O 1
ATOM 564 N N . LYS A 1 72 ? 5.471 10.168 -1.802 1.00 94.69 72 LYS A N 1
ATOM 565 C CA . LYS A 1 72 ? 4.030 10.172 -2.079 1.00 94.69 72 LYS A CA 1
ATOM 566 C C . LYS A 1 72 ? 3.220 9.304 -1.114 1.00 94.69 72 LYS A C 1
ATOM 568 O O . LYS A 1 72 ? 2.000 9.262 -1.234 1.00 94.69 72 LYS A O 1
ATOM 573 N N . GLY A 1 73 ? 3.8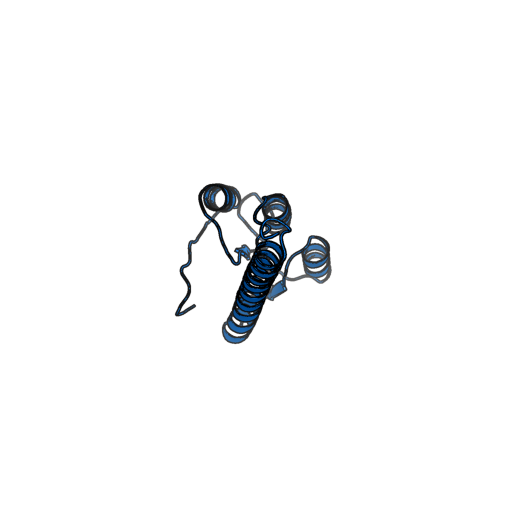67 8.680 -0.130 1.00 94.38 73 GLY A N 1
ATOM 574 C CA . GLY A 1 73 ? 3.204 7.955 0.949 1.00 94.38 73 GLY A CA 1
ATOM 575 C C . GLY A 1 73 ? 3.043 6.459 0.704 1.00 94.38 73 GLY A C 1
ATOM 576 O O . GLY A 1 73 ? 2.197 5.845 1.351 1.00 94.38 73 GLY A O 1
ATOM 577 N N . ALA A 1 74 ? 3.824 5.863 -0.203 1.00 96.75 74 ALA A N 1
ATOM 578 C CA . ALA A 1 74 ? 3.949 4.410 -0.236 1.00 96.75 74 ALA A CA 1
ATOM 579 C C . ALA A 1 74 ? 4.485 3.916 1.115 1.00 96.75 74 ALA A C 1
ATOM 581 O O . ALA A 1 74 ? 5.390 4.517 1.697 1.00 96.75 74 ALA A O 1
ATOM 582 N N . TYR A 1 75 ? 3.911 2.825 1.609 1.00 96.81 75 TYR A N 1
ATOM 583 C CA . TYR A 1 75 ? 4.368 2.162 2.821 1.00 96.81 75 TYR A CA 1
ATOM 584 C C . TYR A 1 75 ? 5.727 1.498 2.597 1.00 96.81 75 TYR A C 1
ATOM 586 O O . TYR A 1 75 ? 6.603 1.596 3.451 1.00 96.81 75 TYR A O 1
ATOM 594 N N . ASP A 1 76 ? 5.883 0.839 1.448 1.00 96.62 76 ASP A N 1
ATOM 595 C CA . ASP A 1 76 ? 7.129 0.194 1.048 1.00 96.62 76 ASP A CA 1
ATOM 596 C C . ASP A 1 76 ? 7.269 0.145 -0.481 1.00 96.62 76 ASP A C 1
ATOM 598 O O . ASP A 1 76 ? 6.298 0.357 -1.219 1.00 96.62 76 ASP A O 1
ATOM 602 N N . TYR A 1 77 ? 8.480 -0.146 -0.946 1.00 96.81 77 TYR A N 1
ATOM 603 C CA . TYR A 1 77 ? 8.833 -0.292 -2.352 1.00 96.81 77 TYR A CA 1
ATOM 604 C C . TYR A 1 77 ? 9.704 -1.537 -2.537 1.00 96.81 77 TYR A C 1
ATOM 606 O O . TYR A 1 77 ? 10.831 -1.593 -2.050 1.00 96.81 77 TYR A O 1
ATOM 614 N N . LEU A 1 78 ? 9.203 -2.519 -3.284 1.00 96.19 78 LEU A N 1
ATOM 615 C CA . LEU A 1 78 ? 9.860 -3.805 -3.504 1.00 96.19 78 LEU A CA 1
ATOM 616 C C . LEU A 1 78 ? 10.180 -4.027 -4.983 1.00 96.19 78 LEU A C 1
ATOM 618 O O . LEU A 1 78 ? 9.469 -3.588 -5.891 1.00 96.19 78 LEU A O 1
ATOM 622 N N . THR A 1 79 ? 11.249 -4.770 -5.238 1.00 95.75 79 THR A N 1
ATOM 623 C CA . THR A 1 79 ? 11.647 -5.169 -6.588 1.00 95.75 79 THR A CA 1
ATOM 624 C C . THR A 1 79 ? 11.197 -6.596 -6.877 1.00 95.75 79 THR A C 1
ATOM 626 O O . THR A 1 79 ? 11.123 -7.447 -5.992 1.00 95.75 79 THR A O 1
ATOM 629 N N . LYS A 1 80 ? 10.835 -6.863 -8.132 1.00 93.44 80 LYS A N 1
ATOM 630 C CA . LYS A 1 80 ? 10.559 -8.213 -8.627 1.00 93.44 80 LYS A CA 1
ATOM 631 C C . LYS A 1 80 ? 11.878 -8.879 -9.058 1.00 93.44 80 LYS A C 1
ATOM 633 O O . LYS A 1 80 ? 12.708 -8.199 -9.663 1.00 93.44 80 LYS A O 1
ATOM 638 N N . PRO A 1 81 ? 12.059 -10.192 -8.821 1.00 94.19 81 PRO A N 1
ATOM 639 C CA . PRO A 1 81 ? 11.132 -11.111 -8.153 1.00 94.19 81 PRO A CA 1
ATOM 640 C C . PRO A 1 81 ? 11.019 -10.823 -6.650 1.00 94.19 81 PRO A C 1
ATOM 642 O O . PRO A 1 81 ? 12.012 -10.571 -5.979 1.00 94.19 81 PRO A O 1
ATOM 645 N N . VAL A 1 82 ? 9.790 -10.859 -6.132 1.00 92.69 82 VAL A N 1
ATOM 646 C CA . VAL A 1 82 ? 9.501 -10.449 -4.751 1.00 92.69 82 VAL A CA 1
ATOM 647 C C . VAL A 1 82 ? 9.850 -11.576 -3.794 1.00 92.69 82 VAL A C 1
ATOM 649 O O . VAL A 1 82 ? 9.414 -12.713 -3.989 1.00 92.69 82 VAL A O 1
ATOM 652 N N . ASN A 1 83 ? 10.570 -11.253 -2.722 1.00 93.06 83 ASN A N 1
ATOM 653 C CA . ASN A 1 83 ? 10.723 -12.163 -1.600 1.00 93.06 83 ASN A CA 1
ATOM 654 C C . ASN A 1 83 ? 9.400 -12.233 -0.812 1.00 93.06 83 ASN A C 1
ATOM 656 O O . ASN A 1 83 ? 8.982 -11.270 -0.168 1.00 93.06 83 ASN A O 1
ATOM 660 N N . PHE A 1 84 ? 8.720 -13.380 -0.871 1.00 91.06 84 PHE A N 1
ATOM 661 C CA . PHE A 1 84 ? 7.430 -13.568 -0.204 1.00 91.06 84 PHE A CA 1
ATOM 662 C C . PHE A 1 84 ? 7.518 -13.560 1.327 1.00 91.06 84 PHE A C 1
ATOM 664 O O . PHE A 1 84 ? 6.530 -13.203 1.970 1.00 91.06 84 PHE A O 1
ATOM 671 N N . GLU A 1 85 ? 8.663 -13.920 1.912 1.00 92.88 85 GLU A N 1
ATOM 672 C CA . GLU A 1 85 ? 8.871 -13.820 3.360 1.00 92.88 85 GLU A CA 1
ATOM 673 C C . GLU A 1 85 ? 8.921 -12.352 3.785 1.00 92.88 85 GLU A C 1
ATOM 675 O O . GLU A 1 85 ? 8.194 -11.942 4.690 1.00 92.88 85 GLU A O 1
ATOM 680 N N . GLU A 1 86 ? 9.705 -11.539 3.074 1.00 94.12 86 GLU A N 1
ATOM 681 C CA . GLU A 1 86 ? 9.797 -10.095 3.299 1.00 94.12 86 GLU A CA 1
ATOM 682 C C . GLU A 1 86 ? 8.433 -9.415 3.130 1.00 94.12 86 GLU A C 1
ATOM 684 O O . GLU A 1 86 ? 7.965 -8.726 4.040 1.00 94.12 86 GLU A O 1
ATOM 689 N N . LEU A 1 87 ? 7.742 -9.680 2.016 1.00 94.31 87 LEU A N 1
ATOM 690 C CA . LEU A 1 87 ? 6.397 -9.158 1.775 1.00 94.31 87 LEU A CA 1
ATOM 691 C C . LEU A 1 87 ? 5.421 -9.579 2.886 1.00 94.31 87 LEU A C 1
ATOM 693 O O . LEU A 1 87 ? 4.620 -8.768 3.352 1.00 94.31 87 LEU A O 1
ATOM 697 N N . GLY A 1 88 ? 5.496 -10.832 3.339 1.00 94.44 88 GLY A N 1
ATOM 698 C CA . GLY A 1 88 ? 4.685 -11.342 4.442 1.00 94.44 88 GLY A CA 1
ATOM 699 C C . GLY A 1 88 ? 4.930 -10.591 5.751 1.00 94.44 88 GLY A C 1
ATOM 700 O O . GLY A 1 88 ? 3.972 -10.229 6.438 1.00 94.44 88 GLY A O 1
ATOM 701 N N . LEU A 1 89 ? 6.193 -10.299 6.077 1.00 94.88 89 LEU A N 1
ATOM 702 C CA . LEU A 1 89 ? 6.562 -9.511 7.255 1.00 94.88 89 LEU A CA 1
ATOM 703 C C . LEU A 1 89 ? 6.054 -8.068 7.161 1.00 94.88 89 LEU A C 1
ATOM 705 O O . LEU A 1 89 ? 5.567 -7.528 8.156 1.00 94.88 89 LEU A O 1
ATOM 709 N N . ILE A 1 90 ? 6.140 -7.447 5.982 1.00 95.81 90 ILE A N 1
ATOM 710 C CA . ILE A 1 90 ? 5.629 -6.092 5.735 1.00 95.81 90 ILE A CA 1
ATOM 711 C C . ILE A 1 90 ? 4.112 -6.057 5.945 1.00 95.81 90 ILE A C 1
ATOM 713 O O . ILE A 1 90 ? 3.624 -5.241 6.728 1.00 95.81 90 ILE A O 1
ATOM 717 N N . ILE A 1 91 ? 3.370 -6.975 5.316 1.00 95.31 91 ILE A N 1
ATOM 718 C CA . ILE A 1 91 ? 1.910 -7.067 5.460 1.00 95.31 91 ILE A CA 1
ATOM 719 C C . ILE A 1 91 ? 1.533 -7.280 6.927 1.00 95.31 91 ILE A C 1
ATOM 721 O O . ILE A 1 91 ? 0.700 -6.545 7.454 1.00 95.31 91 ILE A O 1
ATOM 725 N N . LYS A 1 92 ? 2.184 -8.224 7.615 1.00 94.81 92 LYS A N 1
ATOM 726 C CA . LYS A 1 92 ? 1.926 -8.502 9.034 1.00 94.81 92 LYS A CA 1
ATOM 727 C C . LYS A 1 92 ? 2.087 -7.245 9.896 1.00 94.81 92 LYS A C 1
ATOM 729 O O . LYS A 1 92 ? 1.178 -6.917 10.655 1.00 94.81 92 LYS A O 1
ATOM 734 N N . LYS A 1 93 ? 3.178 -6.492 9.715 1.00 95.69 93 LYS A N 1
ATOM 735 C CA . LYS A 1 93 ? 3.413 -5.221 10.425 1.00 95.69 93 LYS A CA 1
ATOM 736 C C . LYS A 1 93 ? 2.311 -4.191 10.160 1.00 95.69 93 LYS A C 1
ATOM 738 O O . LYS A 1 93 ? 1.908 -3.479 11.081 1.00 95.69 93 LYS A O 1
ATOM 743 N N . ILE A 1 94 ? 1.814 -4.101 8.923 1.00 95.50 94 ILE A N 1
ATOM 744 C CA . ILE A 1 94 ? 0.714 -3.189 8.581 1.00 95.50 94 ILE A CA 1
ATOM 745 C C . ILE A 1 94 ? -0.560 -3.572 9.347 1.00 95.50 94 ILE A C 1
ATOM 747 O O . ILE A 1 94 ? -1.173 -2.709 9.980 1.00 95.50 94 ILE A O 1
ATOM 751 N N . ILE A 1 95 ? -0.940 -4.852 9.321 1.00 93.75 95 ILE A N 1
ATOM 752 C CA . ILE A 1 95 ? -2.153 -5.348 9.989 1.00 93.75 95 ILE A CA 1
ATOM 753 C C . ILE A 1 95 ? -2.064 -5.185 11.510 1.00 93.75 95 ILE A C 1
ATOM 755 O O . ILE A 1 95 ? -3.012 -4.707 12.138 1.00 93.75 95 ILE A O 1
ATOM 759 N N . GLU A 1 96 ? -0.920 -5.517 12.110 1.00 94.44 96 GLU A N 1
ATOM 760 C CA . GLU A 1 96 ? -0.681 -5.330 13.546 1.00 94.44 96 GLU A CA 1
ATOM 761 C C . GLU A 1 96 ? -0.832 -3.859 13.944 1.00 94.44 96 GLU A C 1
ATOM 763 O O . GLU A 1 96 ? -1.551 -3.536 14.891 1.00 94.44 96 GLU A O 1
ATOM 768 N N . ARG A 1 97 ? -0.239 -2.937 13.174 1.00 94.44 97 ARG A N 1
ATOM 769 C CA . ARG A 1 97 ? -0.371 -1.496 13.420 1.00 94.44 97 ARG A CA 1
ATOM 770 C C . ARG A 1 97 ? -1.824 -1.029 13.346 1.00 94.44 97 ARG A C 1
ATOM 772 O O . ARG A 1 97 ? -2.246 -0.234 14.184 1.00 94.44 97 ARG A O 1
ATOM 779 N N . GLN A 1 98 ? -2.586 -1.492 12.358 1.00 92.81 98 GLN A N 1
ATOM 780 C CA . GLN A 1 98 ? -4.005 -1.144 12.229 1.00 92.81 98 GLN A CA 1
ATOM 781 C C . GLN A 1 98 ? -4.827 -1.658 13.416 1.00 92.81 98 GLN A C 1
ATOM 783 O O . GLN A 1 98 ? -5.650 -0.915 13.952 1.00 92.81 98 GLN A O 1
ATOM 788 N N . THR A 1 99 ? -4.555 -2.887 13.858 1.00 93.19 99 THR A N 1
ATOM 789 C CA . THR A 1 99 ? -5.210 -3.512 15.017 1.00 93.19 99 THR A CA 1
ATOM 790 C C . THR A 1 99 ? -4.945 -2.709 16.289 1.00 93.19 99 THR A C 1
ATOM 792 O O . THR A 1 99 ? -5.888 -2.290 16.957 1.00 93.19 99 THR A O 1
ATOM 795 N N . LEU A 1 100 ? -3.680 -2.370 16.555 1.00 94.81 100 LEU A N 1
ATOM 796 C CA . LEU A 1 100 ? -3.287 -1.554 17.708 1.00 94.81 100 LEU A CA 1
ATOM 797 C C . LEU A 1 100 ? -3.954 -0.170 17.708 1.00 94.81 100 LEU A C 1
ATOM 799 O O . LEU A 1 100 ? -4.378 0.322 18.753 1.00 94.81 100 LEU A O 1
ATOM 803 N N . ILE A 1 101 ? -4.068 0.475 16.542 1.00 92.88 101 ILE A N 1
ATOM 804 C CA . ILE A 1 101 ? -4.755 1.770 16.418 1.00 92.88 101 ILE A CA 1
ATOM 805 C C . ILE A 1 101 ? -6.247 1.620 16.736 1.00 92.88 101 ILE A C 1
ATOM 807 O O . ILE A 1 101 ? -6.799 2.440 17.474 1.00 92.88 101 ILE A O 1
ATOM 811 N N . ALA A 1 102 ? -6.900 0.583 16.210 1.00 91.44 102 ALA A N 1
ATOM 812 C CA . ALA A 1 102 ? -8.314 0.325 16.457 1.00 91.44 102 ALA A CA 1
ATOM 813 C C . ALA A 1 102 ? -8.594 0.042 17.943 1.00 91.44 102 ALA A C 1
ATOM 815 O O . ALA A 1 102 ? -9.513 0.630 18.520 1.00 91.44 102 ALA A O 1
ATOM 816 N N . GLU A 1 103 ? -7.764 -0.784 18.582 1.00 94.25 103 GLU A N 1
ATOM 817 C CA . GLU A 1 103 ? -7.833 -1.066 20.019 1.00 94.25 103 GLU A CA 1
ATOM 818 C C . GLU A 1 103 ? -7.636 0.201 20.853 1.00 94.25 103 GLU A C 1
ATOM 820 O O . GLU A 1 103 ? -8.416 0.475 21.765 1.00 94.25 103 GLU A O 1
ATOM 825 N N . ASN A 1 104 ? -6.646 1.030 20.511 1.00 95.75 104 ASN A N 1
ATOM 826 C CA . ASN A 1 104 ? -6.390 2.279 21.222 1.00 95.75 104 ASN A CA 1
ATOM 827 C C . ASN A 1 104 ? -7.593 3.233 21.165 1.00 95.75 104 ASN A C 1
ATOM 829 O O . ASN A 1 104 ? -7.966 3.827 22.180 1.00 95.75 104 ASN A O 1
ATOM 833 N N . ILE A 1 105 ? -8.229 3.354 19.995 1.00 93.38 105 ILE A N 1
ATOM 834 C CA . ILE A 1 105 ? -9.442 4.160 19.812 1.00 93.38 105 ILE A CA 1
ATOM 835 C C . ILE A 1 105 ? -10.586 3.615 20.676 1.00 93.38 105 ILE A C 1
ATOM 837 O O . ILE A 1 105 ? -11.264 4.394 21.352 1.00 93.38 105 ILE A O 1
ATOM 841 N N . LEU A 1 106 ? -10.786 2.293 20.692 1.00 93.25 106 LEU A N 1
ATOM 842 C CA . LEU A 1 106 ? -11.836 1.647 21.480 1.00 93.25 106 LEU A CA 1
ATOM 843 C C . LEU A 1 106 ? -11.630 1.852 22.987 1.00 93.25 106 LEU A C 1
ATOM 845 O O . LEU A 1 106 ? -12.554 2.283 23.679 1.00 93.25 106 LEU A O 1
ATOM 849 N N . LEU A 1 107 ? -10.416 1.612 23.486 1.00 93.25 107 LEU A N 1
ATOM 850 C CA . LEU A 1 107 ? -10.066 1.784 24.898 1.00 93.25 107 LEU A CA 1
ATOM 851 C C . LEU A 1 107 ? -10.261 3.236 25.352 1.00 93.25 107 LEU A C 1
ATOM 853 O O . LEU A 1 107 ? -10.859 3.496 26.396 1.00 93.25 107 LEU A O 1
ATOM 857 N N . ARG A 1 108 ? -9.822 4.210 24.542 1.00 93.06 108 ARG A N 1
ATOM 858 C CA . ARG A 1 108 ? -10.028 5.641 24.827 1.00 93.06 108 ARG A CA 1
ATOM 859 C C . ARG A 1 108 ? -11.506 6.016 24.886 1.00 93.06 108 ARG A C 1
ATOM 861 O O . ARG A 1 108 ? -11.890 6.826 25.729 1.00 93.06 108 ARG A O 1
ATOM 868 N N . 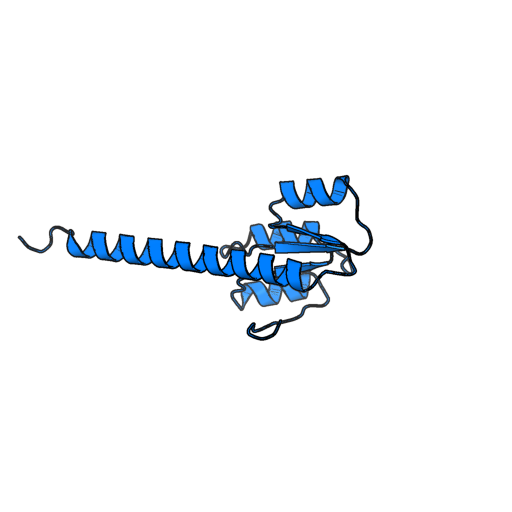LYS A 1 109 ? -12.336 5.421 24.025 1.00 93.00 109 LYS A N 1
ATOM 869 C CA . LYS A 1 109 ? -13.789 5.619 24.053 1.00 93.00 109 LYS A CA 1
ATOM 870 C C . LYS A 1 109 ? -14.397 5.077 25.351 1.00 93.00 109 LYS A C 1
ATOM 872 O O . LYS A 1 109 ? -15.112 5.809 26.023 1.00 93.00 109 LYS A O 1
ATOM 877 N N . GLN A 1 110 ? -14.040 3.855 25.750 1.00 92.38 110 GLN A N 1
ATOM 878 C CA . GLN A 1 110 ? -14.535 3.236 26.987 1.00 92.38 110 GLN A CA 1
ATOM 879 C C . GLN A 1 110 ? -14.163 4.033 28.243 1.00 92.38 110 GLN A C 1
ATOM 881 O O . GLN A 1 110 ? -14.989 4.191 29.141 1.00 92.38 110 GLN A O 1
ATOM 886 N N . LEU A 1 111 ? -12.941 4.573 28.307 1.00 90.88 111 LEU A N 1
ATOM 887 C CA . LEU A 1 111 ? -12.533 5.451 29.406 1.00 90.88 111 LEU A CA 1
ATOM 888 C C . LEU A 1 111 ? -13.395 6.719 29.447 1.00 90.88 111 LEU A C 1
ATOM 890 O O . LEU A 1 111 ? -13.898 7.084 30.505 1.00 90.88 111 LEU A O 1
ATOM 894 N N . LYS A 1 112 ? -13.627 7.366 28.300 1.00 89.19 112 LYS A N 1
ATOM 895 C CA . LYS A 1 112 ? -14.475 8.564 28.232 1.00 89.19 112 LYS A CA 1
ATOM 896 C C . LYS A 1 112 ? -15.917 8.287 28.670 1.00 89.19 112 LYS A C 1
ATOM 898 O O . LYS A 1 112 ? -16.507 9.112 29.367 1.00 89.19 112 LYS A O 1
ATOM 903 N N . ASP A 1 113 ? -16.464 7.135 28.299 1.00 87.44 113 ASP A N 1
ATOM 904 C CA . ASP A 1 113 ? -17.817 6.735 28.693 1.00 87.44 113 ASP A CA 1
ATOM 905 C C . ASP A 1 113 ? -17.893 6.454 30.207 1.00 87.44 113 ASP A C 1
ATOM 907 O O . ASP A 1 113 ? -18.831 6.896 30.868 1.00 87.44 113 ASP A O 1
ATOM 911 N N . LYS A 1 114 ? -16.865 5.815 30.788 1.00 79.88 114 LY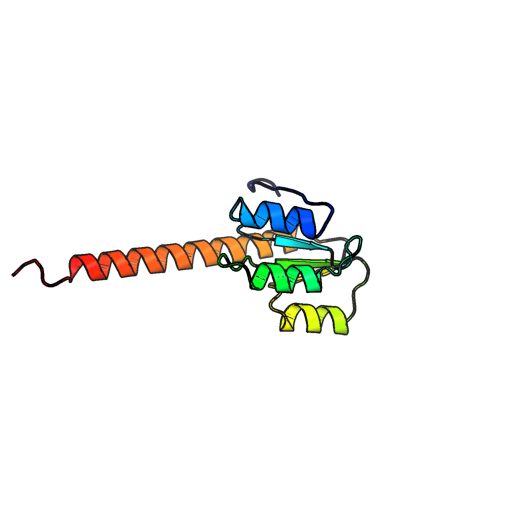S A N 1
ATOM 912 C CA . LYS A 1 114 ? -16.788 5.503 32.228 1.00 79.88 114 LYS A CA 1
ATOM 913 C C . LYS A 1 114 ? -16.622 6.738 33.126 1.00 79.88 114 LYS A C 1
ATOM 915 O O . LYS A 1 114 ? -17.064 6.710 34.269 1.00 79.88 114 LYS A O 1
ATOM 920 N N . TYR A 1 115 ? -16.001 7.804 32.622 1.00 72.00 115 TYR A N 1
ATOM 921 C CA . TYR A 1 115 ? -15.776 9.058 33.356 1.00 72.00 115 TYR A CA 1
ATOM 922 C C . TYR A 1 115 ? -16.671 10.216 32.880 1.00 72.00 115 TYR A C 1
ATOM 924 O O . TYR A 1 115 ? -16.425 11.369 33.234 1.00 72.00 115 TYR A O 1
ATOM 932 N N . SER A 1 116 ? -17.712 9.947 32.082 1.00 68.31 116 SER A N 1
ATOM 933 C CA . SER A 1 116 ? -18.673 10.988 31.701 1.00 68.31 116 SER A CA 1
ATOM 934 C C . SER A 1 116 ? -19.559 11.377 32.898 1.00 68.31 116 SER A C 1
ATOM 936 O O . SER A 1 116 ? -20.050 10.490 33.595 1.00 68.31 116 SER A O 1
ATOM 938 N N . PRO A 1 117 ? -19.816 12.680 33.137 1.00 61.16 117 PRO A N 1
ATOM 939 C CA . PRO A 1 117 ? -20.449 13.209 34.357 1.00 61.16 117 PRO A CA 1
ATOM 940 C C . PRO A 1 117 ? -21.958 12.913 34.509 1.00 61.16 117 PRO A C 1
ATOM 942 O O . PRO A 1 117 ? -22.676 13.673 35.140 1.00 61.16 117 PRO A O 1
ATOM 945 N N . LYS A 1 118 ? -22.467 11.808 33.952 1.00 56.91 118 LYS A N 1
ATOM 946 C CA . LYS A 1 118 ? -23.874 11.384 34.076 1.00 56.91 118 LYS A CA 1
ATOM 947 C C . LYS A 1 118 ? -24.174 10.514 35.310 1.00 56.91 118 LYS A C 1
ATOM 949 O O . LYS A 1 118 ? -25.265 9.967 35.389 1.00 56.91 118 LYS A O 1
ATOM 954 N N . ASN A 1 119 ? -23.237 10.397 36.252 1.00 51.28 119 ASN A N 1
ATOM 955 C CA . ASN A 1 119 ? -23.381 9.597 37.478 1.00 51.28 119 ASN A CA 1
ATOM 956 C C . ASN A 1 119 ? -23.246 10.420 38.777 1.00 51.28 119 ASN A C 1
ATOM 958 O O . ASN A 1 119 ? -22.747 9.906 39.778 1.00 51.28 119 ASN A O 1
ATOM 962 N N . ILE A 1 120 ? -23.682 11.684 38.772 1.00 46.28 120 ILE A N 1
ATOM 963 C CA . ILE A 1 120 ? -23.951 12.461 39.995 1.00 46.28 120 ILE A CA 1
ATOM 964 C C . ILE A 1 120 ? -25.325 13.104 39.850 1.00 46.28 120 ILE A C 1
ATOM 966 O O . ILE A 1 120 ? -25.571 13.674 38.762 1.00 46.28 120 ILE A O 1
#

Foldseek 3Di:
DPPDDDDDDQALVRVVVCVVVDPDLEAEFEQDGVPDGSLVSLLVCCVDPNRHAYEYEYQDDDPVVQVSSVVSRHLYYYYPVGDVVVVVVSSVVSVVVVVVVVVVVVVVVVVCVVPPPPPD

Secondary structure (DSSP, 8-state):
-TT------SSHHHHHHHHHHS--S-EEEESB-SSSBHHHHHHHHHHSTT---EEEEESS--HHHHHHHHHTT-SEEEESSP-HHHHHHHHHHHHHHHHHHHHHHHHHHHHHHHTSS---